Protein AF-A0A499VAV9-F1 (afdb_monomer_lite)

Secondary structure (DSSP, 8-state):
-HHHHHHHHHHHHHHHHHHHHHHHHHHHTTTS---HHHHHHHHHHHHHTT--HHHHHHHHHHHHHHHT-

Structure (mmCIF, N/CA/C/O backbone):
data_AF-A0A499VAV9-F1
#
_entry.id   AF-A0A499VAV9-F1
#
loop_
_atom_site.group_PDB
_atom_site.id
_atom_site.type_symbol
_atom_site.label_atom_id
_atom_site.label_alt_id
_atom_site.label_comp_id
_atom_site.label_asym_id
_atom_site.label_entity_id
_atom_site.label_seq_id
_atom_site.pdbx_PDB_ins_code
_atom_site.Cartn_x
_atom_site.Cartn_y
_atom_site.Cartn_z
_atom_site.occupancy
_atom_site.B_iso_or_equiv
_atom_site.auth_seq_id
_atom_site.auth_comp_id
_atom_site.auth_asym_id
_atom_site.auth_atom_id
_atom_site.pdbx_PDB_model_num
ATOM 1 N N . MET A 1 1 ? -1.575 12.094 25.811 1.00 79.19 1 MET A N 1
ATOM 2 C CA . MET A 1 1 ? -2.764 12.529 25.033 1.00 79.19 1 MET A CA 1
ATOM 3 C C . MET A 1 1 ? -2.441 12.792 23.558 1.00 79.19 1 MET A C 1
ATOM 5 O O . MET A 1 1 ? -3.087 12.179 22.722 1.00 79.19 1 MET A O 1
ATOM 9 N N . ALA A 1 2 ? -1.451 13.627 23.205 1.00 78.69 2 ALA A N 1
ATOM 10 C CA . ALA A 1 2 ? -1.084 13.881 21.798 1.00 78.69 2 ALA A CA 1
ATOM 11 C C . ALA A 1 2 ? -0.283 12.735 21.142 1.00 78.69 2 ALA A C 1
ATOM 13 O O . ALA A 1 2 ? -0.637 12.289 20.056 1.00 78.69 2 ALA A O 1
ATOM 14 N N . GLU A 1 3 ? 0.729 12.193 21.826 1.00 85.00 3 GLU A N 1
ATOM 15 C CA . GLU A 1 3 ? 1.587 11.116 21.296 1.00 85.00 3 GLU A CA 1
ATOM 16 C C . GLU A 1 3 ? 0.796 9.856 20.923 1.00 85.00 3 GLU A C 1
ATOM 18 O O . GLU A 1 3 ? 0.939 9.334 19.825 1.00 85.00 3 GLU A O 1
ATOM 23 N N . GLN A 1 4 ? -0.130 9.423 21.786 1.00 80.50 4 GLN A N 1
ATOM 24 C CA . GLN A 1 4 ? -1.014 8.283 21.504 1.00 80.50 4 GLN A CA 1
ATOM 25 C C . GLN A 1 4 ? -1.859 8.502 20.239 1.00 80.50 4 GLN A C 1
ATOM 27 O O . GLN A 1 4 ? -2.086 7.560 19.484 1.00 80.50 4 GLN A O 1
ATOM 32 N N . ARG A 1 5 ? -2.300 9.742 19.975 1.00 76.25 5 ARG A N 1
ATOM 33 C CA . ARG A 1 5 ? -3.038 10.077 18.748 1.00 76.25 5 ARG A CA 1
ATOM 34 C C . ARG A 1 5 ? -2.142 10.046 17.513 1.00 76.25 5 ARG A C 1
ATOM 36 O O . ARG A 1 5 ? -2.600 9.586 16.475 1.00 76.25 5 ARG A O 1
ATOM 43 N N . ILE A 1 6 ? -0.887 10.479 17.627 1.00 76.81 6 ILE A N 1
ATOM 44 C CA . ILE A 1 6 ? 0.097 10.406 16.535 1.00 76.81 6 ILE A CA 1
ATOM 45 C C . ILE A 1 6 ? 0.400 8.942 16.194 1.00 76.81 6 ILE A C 1
ATOM 47 O O . ILE A 1 6 ? 0.325 8.556 15.029 1.00 76.81 6 ILE A O 1
ATOM 51 N N . THR A 1 7 ? 0.650 8.101 17.200 1.00 77.19 7 THR A N 1
ATOM 52 C CA . THR A 1 7 ? 0.882 6.663 16.995 1.00 77.19 7 THR A CA 1
ATOM 53 C C . THR A 1 7 ? -0.337 5.982 16.379 1.00 77.19 7 THR A C 1
ATOM 55 O O . THR A 1 7 ? -0.202 5.240 15.409 1.00 77.19 7 THR A O 1
ATOM 58 N N . ALA A 1 8 ? -1.544 6.269 16.877 1.00 73.81 8 ALA A N 1
ATOM 59 C CA . ALA A 1 8 ? -2.774 5.729 16.302 1.00 73.81 8 ALA A CA 1
ATOM 60 C C . ALA A 1 8 ? -2.985 6.181 14.847 1.00 73.81 8 ALA A C 1
ATOM 62 O O . ALA A 1 8 ? -3.402 5.379 14.012 1.00 73.81 8 ALA A O 1
ATOM 63 N N . ALA A 1 9 ? -2.660 7.438 14.528 1.00 76.25 9 ALA A N 1
ATOM 64 C CA . ALA A 1 9 ? -2.709 7.944 13.162 1.00 76.25 9 ALA A CA 1
ATOM 65 C C . ALA A 1 9 ? -1.726 7.195 12.249 1.00 76.25 9 ALA A C 1
ATOM 67 O O . ALA A 1 9 ? -2.119 6.778 11.162 1.00 76.25 9 ALA A O 1
ATOM 68 N N . SER A 1 10 ? -0.493 6.943 12.702 1.00 78.56 10 SER A N 1
ATOM 69 C CA . SER A 1 10 ? 0.489 6.147 11.950 1.00 78.56 10 SER A CA 1
ATOM 70 C C . SER A 1 10 ? 0.000 4.711 11.710 1.00 78.56 10 SER A C 1
ATOM 72 O O . SER A 1 10 ? 0.032 4.236 10.575 1.00 78.56 10 SER A O 1
ATOM 74 N N . SER A 1 11 ? -0.579 4.055 12.722 1.00 84.06 11 SER A N 1
ATOM 75 C CA . SER A 1 11 ? -1.190 2.726 12.563 1.00 84.06 11 SER A CA 1
ATOM 76 C C . SER A 1 11 ? -2.369 2.722 11.580 1.00 84.06 11 SER A C 1
ATOM 78 O O . SER A 1 11 ? -2.541 1.769 10.819 1.00 84.06 11 SER A O 1
ATOM 80 N N . ALA A 1 12 ? -3.181 3.783 11.558 1.00 90.56 12 ALA A N 1
ATOM 81 C CA . ALA A 1 12 ? -4.294 3.914 10.620 1.00 90.56 12 ALA A CA 1
ATOM 82 C C . ALA A 1 12 ? -3.817 4.141 9.175 1.00 90.56 12 ALA A C 1
ATOM 84 O O . ALA A 1 12 ? -4.388 3.561 8.243 1.00 90.56 12 ALA A O 1
ATOM 85 N N . VAL A 1 13 ? -2.757 4.936 8.983 1.00 92.06 13 VAL A N 1
ATOM 86 C CA . VAL A 1 13 ? -2.085 5.092 7.683 1.00 92.06 13 VAL A CA 1
ATOM 87 C C . VAL A 1 13 ? -1.593 3.731 7.202 1.00 92.06 13 VAL A C 1
ATOM 89 O O . VAL A 1 13 ? -1.946 3.325 6.094 1.00 92.06 13 VAL A O 1
ATOM 92 N N . HIS A 1 14 ? -0.909 2.978 8.066 1.00 92.94 14 HIS A N 1
ATOM 93 C CA . HIS A 1 14 ? -0.405 1.650 7.729 1.00 92.94 14 HIS A CA 1
ATOM 94 C C . HIS A 1 14 ? -1.496 0.670 7.315 1.00 92.94 14 HIS A C 1
ATOM 96 O O . HIS A 1 14 ? -1.427 0.055 6.248 1.00 92.94 14 HIS A O 1
ATOM 102 N N . ALA A 1 15 ? -2.564 0.576 8.107 1.00 93.81 15 ALA A N 1
ATOM 103 C CA . ALA A 1 15 ? -3.702 -0.273 7.777 1.00 93.81 15 ALA A CA 1
ATOM 104 C C . ALA A 1 15 ? -4.340 0.114 6.430 1.00 93.81 15 ALA A C 1
ATOM 106 O O . ALA A 1 15 ? -4.742 -0.755 5.653 1.00 93.81 15 ALA A O 1
ATOM 107 N N . THR A 1 16 ? -4.415 1.412 6.129 1.00 95.06 16 THR A N 1
ATOM 108 C CA . THR A 1 16 ? -4.985 1.919 4.874 1.00 95.06 16 THR A CA 1
ATOM 109 C C . THR A 1 16 ? -4.101 1.582 3.673 1.00 95.06 16 THR A C 1
ATOM 111 O O . THR A 1 16 ? -4.604 1.089 2.658 1.00 95.06 16 THR A O 1
ATOM 114 N N . VAL A 1 17 ? -2.787 1.794 3.788 1.00 95.56 17 VAL A N 1
ATOM 115 C CA . VAL A 1 17 ? -1.810 1.458 2.743 1.00 95.56 17 VAL A CA 1
ATOM 116 C C . VAL A 1 17 ? -1.829 -0.041 2.460 1.00 95.56 17 VAL A C 1
ATOM 118 O O . VAL A 1 17 ? -2.012 -0.446 1.312 1.00 95.56 17 VAL A O 1
ATOM 121 N N . TYR A 1 18 ? -1.760 -0.873 3.501 1.00 96.00 18 TYR A N 1
ATOM 122 C CA . TYR A 1 18 ? -1.792 -2.327 3.354 1.00 96.00 18 TYR A CA 1
ATOM 123 C C . TYR A 1 18 ? -3.073 -2.825 2.664 1.00 96.00 18 TYR A C 1
ATOM 125 O O . TYR A 1 18 ? -3.010 -3.632 1.734 1.00 96.00 18 TYR A O 1
ATOM 133 N N . ARG A 1 19 ? -4.249 -2.305 3.049 1.00 94.88 19 ARG A N 1
ATOM 134 C CA . ARG A 1 19 ? -5.525 -2.643 2.387 1.00 94.88 19 ARG A CA 1
ATOM 135 C C . ARG A 1 19 ? -5.551 -2.223 0.918 1.00 94.88 19 ARG A C 1
ATOM 137 O O . ARG A 1 19 ? -6.096 -2.951 0.092 1.00 94.88 19 ARG A O 1
ATOM 144 N N . THR A 1 20 ? -4.953 -1.080 0.591 1.00 96.00 20 THR A N 1
ATOM 145 C CA . THR A 1 20 ? -4.847 -0.597 -0.793 1.00 96.00 20 THR A CA 1
ATOM 146 C C . THR A 1 20 ? -3.971 -1.529 -1.627 1.00 96.00 20 THR A C 1
ATOM 148 O O . THR A 1 20 ? -4.363 -1.916 -2.725 1.00 96.00 20 THR A O 1
ATOM 151 N N . PHE A 1 21 ? -2.824 -1.958 -1.095 1.00 96.50 21 PHE A N 1
ATOM 152 C CA . PHE A 1 21 ? -1.945 -2.910 -1.780 1.00 96.50 21 PHE A CA 1
ATOM 153 C C . PHE A 1 21 ? -2.635 -4.247 -2.031 1.00 96.50 21 PHE A C 1
ATOM 155 O O . PHE A 1 21 ? -2.552 -4.768 -3.141 1.00 96.50 21 PHE A O 1
ATOM 162 N N . LEU A 1 22 ? -3.374 -4.767 -1.047 1.00 97.38 22 LEU A N 1
ATOM 163 C CA . LEU A 1 22 ? -4.179 -5.974 -1.236 1.00 97.38 22 LEU A CA 1
ATOM 164 C C . LEU A 1 22 ? -5.205 -5.813 -2.360 1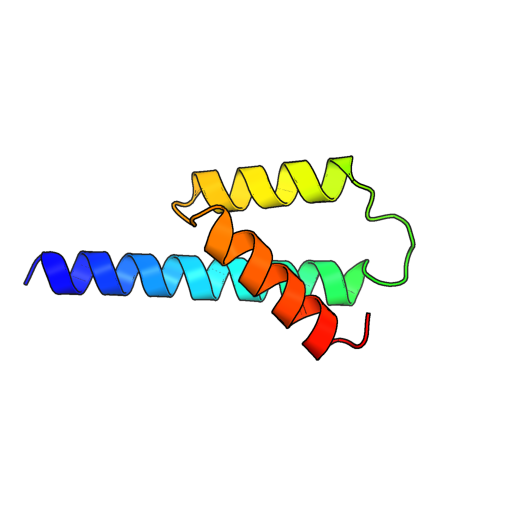.00 97.38 22 LEU A C 1
ATOM 166 O O . LEU A 1 22 ? -5.325 -6.710 -3.188 1.00 97.38 22 LEU A O 1
ATOM 170 N N . ALA A 1 23 ? -5.914 -4.685 -2.423 1.00 96.94 23 ALA A N 1
ATOM 171 C CA . ALA A 1 23 ? -6.898 -4.437 -3.476 1.00 96.94 23 ALA A CA 1
ATOM 172 C C . ALA A 1 23 ? -6.251 -4.391 -4.872 1.00 96.94 23 ALA A C 1
ATOM 174 O O . ALA A 1 23 ? -6.726 -5.046 -5.805 1.00 96.94 23 ALA A O 1
ATOM 175 N N . VAL A 1 24 ? -5.135 -3.666 -5.006 1.00 96.12 24 VAL A N 1
ATOM 176 C CA . VAL A 1 24 ? -4.380 -3.571 -6.264 1.00 96.12 24 VAL A CA 1
ATOM 177 C C . VAL A 1 24 ? -3.865 -4.943 -6.692 1.00 96.12 24 VAL A C 1
ATOM 179 O O . VAL A 1 24 ? -4.102 -5.354 -7.825 1.00 96.12 24 VAL A O 1
ATOM 182 N N . LEU A 1 25 ? -3.198 -5.677 -5.799 1.00 96.12 25 LEU A N 1
ATOM 183 C CA . LEU A 1 25 ? -2.621 -6.986 -6.110 1.00 96.12 25 LEU A CA 1
ATOM 184 C C . LEU A 1 25 ? -3.687 -8.052 -6.371 1.00 96.12 25 LEU A C 1
ATOM 186 O O . LEU A 1 25 ? -3.512 -8.872 -7.267 1.00 96.12 25 LEU A O 1
ATOM 190 N N . SER A 1 26 ? -4.814 -8.016 -5.659 1.00 95.25 26 SER A N 1
ATOM 191 C CA . SER A 1 26 ? -5.940 -8.915 -5.929 1.00 95.25 26 SER A CA 1
ATOM 192 C C . SER A 1 26 ? -6.517 -8.704 -7.329 1.00 95.25 26 SER A C 1
ATOM 194 O O . SER A 1 26 ? -7.022 -9.653 -7.919 1.00 95.25 26 SER A O 1
ATOM 196 N N . THR A 1 27 ? -6.454 -7.476 -7.851 1.00 95.44 27 THR A N 1
ATOM 197 C CA . THR A 1 27 ? -7.028 -7.123 -9.158 1.00 95.44 27 THR A CA 1
ATOM 198 C C . THR A 1 27 ? -6.020 -7.307 -10.290 1.00 95.44 27 THR A C 1
ATOM 200 O O . THR A 1 27 ? -6.362 -7.830 -11.342 1.00 95.44 27 THR A O 1
ATOM 203 N N . HIS A 1 28 ? -4.769 -6.892 -10.082 1.00 95.00 28 HIS A N 1
ATOM 204 C CA . HIS A 1 28 ? -3.763 -6.760 -11.141 1.00 95.00 28 HIS A CA 1
ATOM 205 C C . HIS A 1 28 ? -2.549 -7.67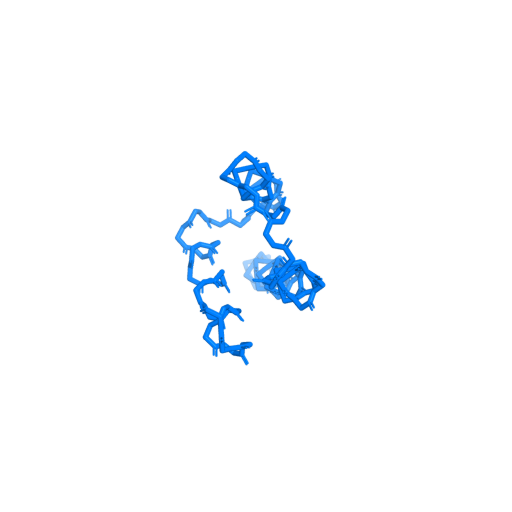7 -10.976 1.00 95.00 28 HIS A C 1
ATOM 207 O O . HIS A 1 28 ? -1.733 -7.772 -11.893 1.00 95.00 28 HIS A O 1
ATOM 213 N N . GLY A 1 29 ? -2.418 -8.374 -9.845 1.00 89.88 29 GLY A N 1
ATOM 214 C CA . GLY A 1 29 ? -1.233 -9.163 -9.499 1.00 89.88 29 GLY A CA 1
ATOM 215 C C . GLY A 1 29 ? -0.939 -10.331 -10.443 1.00 89.88 29 GLY A C 1
ATOM 216 O O . GLY A 1 29 ? 0.190 -10.803 -10.486 1.00 89.88 29 GLY A O 1
ATOM 217 N N . ARG A 1 30 ? -1.928 -10.770 -11.234 1.00 90.38 30 ARG A N 1
ATOM 218 C CA . ARG A 1 30 ? -1.779 -11.823 -12.258 1.00 90.38 30 ARG A CA 1
ATOM 219 C C . ARG A 1 30 ? -1.960 -11.322 -13.691 1.00 90.38 30 ARG A C 1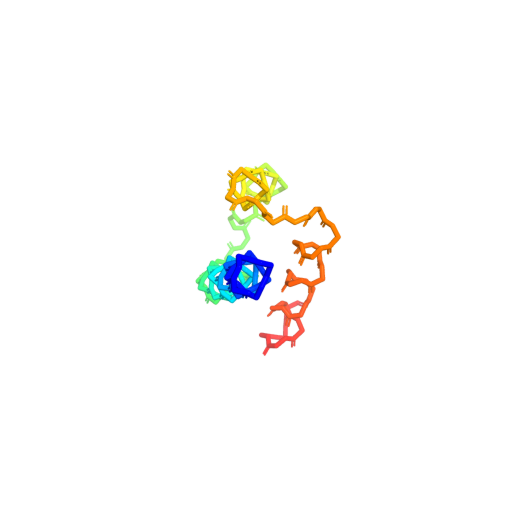
ATOM 221 O O . ARG A 1 30 ? -1.775 -12.084 -14.630 1.00 90.38 30 ARG A O 1
ATOM 228 N N . CYS A 1 31 ? -2.325 -10.054 -13.871 1.00 92.19 31 CYS A N 1
ATOM 229 C CA . CYS A 1 31 ? -2.676 -9.497 -15.178 1.00 92.19 31 CYS A CA 1
ATOM 230 C C . CYS A 1 31 ? -1.457 -9.042 -15.993 1.00 92.19 31 CYS A C 1
ATOM 232 O O . CYS A 1 31 ? -1.605 -8.710 -17.163 1.00 92.19 31 CYS A O 1
ATOM 234 N N . GLY A 1 32 ? -0.274 -8.936 -15.378 1.00 85.75 32 GLY A N 1
ATOM 235 C CA . GLY A 1 32 ? 0.941 -8.426 -16.029 1.00 85.75 32 GLY A CA 1
ATOM 236 C C . GLY A 1 32 ? 0.947 -6.913 -16.305 1.00 85.75 32 GLY A C 1
ATOM 237 O O . GLY A 1 32 ? 1.978 -6.364 -16.673 1.00 85.75 32 GLY A O 1
ATOM 238 N N . CYS A 1 33 ? -0.164 -6.204 -16.078 1.00 92.19 33 CYS A N 1
ATOM 239 C CA . CYS A 1 33 ? -0.271 -4.752 -16.275 1.00 92.19 33 CYS A CA 1
ATOM 240 C C . CYS A 1 33 ? 0.411 -3.921 -15.172 1.00 92.19 33 CYS A C 1
ATOM 242 O O . CYS A 1 33 ? 0.559 -2.703 -15.295 1.00 92.19 33 CYS A O 1
ATOM 244 N N . LEU A 1 34 ? 0.805 -4.556 -14.069 1.00 92.50 34 LEU A N 1
ATOM 245 C CA . LEU A 1 34 ? 1.450 -3.908 -12.934 1.00 92.50 34 LEU A CA 1
ATOM 246 C C . LEU A 1 34 ? 2.963 -3.807 -13.178 1.00 92.50 34 LEU A C 1
ATOM 248 O O . LEU A 1 34 ? 3.729 -4.691 -12.807 1.00 92.50 34 LEU A O 1
ATOM 252 N N . THR A 1 35 ? 3.379 -2.734 -13.846 1.00 92.81 35 THR A N 1
ATOM 253 C CA . THR A 1 35 ? 4.783 -2.461 -14.170 1.00 92.81 35 THR A CA 1
ATOM 254 C C . THR A 1 35 ? 5.519 -1.811 -13.000 1.00 92.81 35 THR A C 1
ATOM 256 O O . THR A 1 35 ? 4.901 -1.297 -12.064 1.00 92.81 35 THR A O 1
ATOM 259 N N . ASP A 1 36 ? 6.848 -1.757 -13.088 1.00 91.94 36 ASP A N 1
ATOM 260 C CA . ASP A 1 36 ? 7.687 -1.046 -12.118 1.00 91.94 36 ASP A CA 1
ATOM 261 C C . ASP A 1 36 ? 7.267 0.422 -11.942 1.00 91.94 36 ASP A C 1
ATOM 263 O O . ASP A 1 36 ? 7.118 0.906 -10.824 1.00 91.94 36 ASP A O 1
ATOM 267 N N . THR A 1 37 ? 6.909 1.103 -13.033 1.00 95.00 37 THR A N 1
ATOM 268 C CA . THR A 1 37 ? 6.392 2.476 -12.974 1.00 95.00 37 THR A CA 1
ATOM 269 C C . THR A 1 37 ? 5.084 2.580 -12.183 1.00 95.00 37 THR A C 1
ATOM 271 O O . THR A 1 37 ? 4.894 3.543 -11.435 1.00 95.00 37 THR A O 1
ATOM 274 N N . HIS A 1 38 ? 4.175 1.607 -12.316 1.00 93.81 38 HIS A N 1
ATOM 275 C CA . HIS A 1 38 ? 2.953 1.571 -11.508 1.00 93.81 38 HIS A CA 1
ATOM 276 C C . HIS A 1 38 ? 3.272 1.330 -10.029 1.00 93.81 38 HIS A C 1
ATOM 278 O O . HIS A 1 38 ? 2.708 2.015 -9.173 1.00 93.81 38 HIS A O 1
ATOM 284 N N . MET A 1 39 ? 4.213 0.429 -9.727 1.00 93.81 39 MET A N 1
ATOM 285 C CA . MET A 1 39 ? 4.668 0.178 -8.356 1.00 93.81 39 MET A CA 1
ATOM 286 C C . MET A 1 39 ? 5.309 1.426 -7.736 1.00 93.81 39 MET A C 1
ATOM 288 O O . MET A 1 39 ? 4.918 1.827 -6.641 1.00 93.81 39 MET A O 1
ATOM 292 N N . ALA A 1 40 ? 6.205 2.107 -8.453 1.00 95.38 40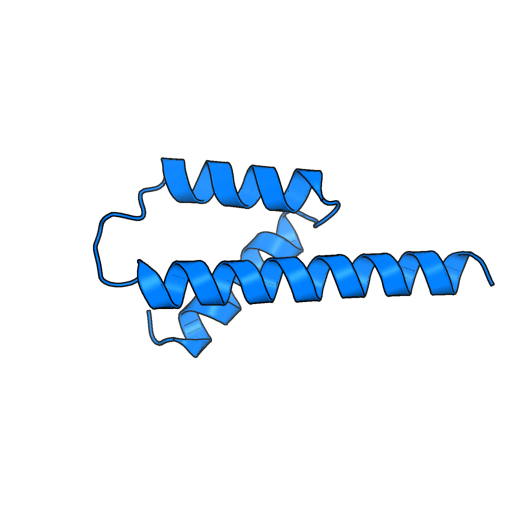 ALA A N 1
ATOM 293 C CA . ALA A 1 40 ? 6.867 3.321 -7.984 1.00 95.38 40 ALA A CA 1
ATOM 294 C C . ALA A 1 40 ? 5.865 4.442 -7.661 1.00 95.38 40 ALA A C 1
ATOM 296 O O . ALA A 1 40 ? 5.949 5.072 -6.606 1.00 95.38 40 ALA A O 1
ATOM 297 N N . ARG A 1 41 ? 4.862 4.660 -8.525 1.00 95.31 41 ARG A N 1
ATOM 298 C CA . ARG A 1 41 ? 3.793 5.647 -8.280 1.00 95.31 41 ARG A CA 1
ATOM 299 C C . ARG A 1 41 ? 2.950 5.293 -7.058 1.00 95.31 41 ARG A C 1
ATOM 301 O O . ARG A 1 41 ? 2.616 6.177 -6.271 1.00 95.31 41 ARG A O 1
ATOM 308 N N . LEU A 1 42 ? 2.625 4.014 -6.884 1.00 95.12 42 LEU A N 1
ATOM 309 C CA . LEU A 1 42 ? 1.846 3.538 -5.745 1.00 95.12 42 LEU A CA 1
ATOM 310 C C . LEU A 1 42 ? 2.612 3.720 -4.423 1.00 95.12 42 LEU A C 1
ATOM 312 O O . LEU A 1 42 ? 2.051 4.214 -3.446 1.00 95.12 42 LEU A O 1
ATOM 316 N N . PHE A 1 43 ? 3.906 3.395 -4.409 1.00 95.69 43 PHE A N 1
ATOM 317 C CA . PHE A 1 43 ? 4.782 3.595 -3.251 1.00 95.69 43 PHE A CA 1
ATOM 318 C C . PHE A 1 43 ? 4.992 5.078 -2.938 1.00 95.69 43 PHE A C 1
ATOM 320 O O . PHE A 1 43 ? 5.011 5.462 -1.769 1.00 95.69 43 PHE A O 1
ATOM 327 N N . ALA A 1 44 ? 5.121 5.933 -3.955 1.00 96.12 44 ALA A N 1
ATOM 328 C CA . ALA A 1 44 ? 5.199 7.379 -3.759 1.00 96.12 44 ALA A CA 1
ATOM 329 C C . ALA A 1 44 ? 3.906 7.934 -3.134 1.00 96.12 44 ALA A C 1
ATOM 331 O O . ALA A 1 44 ? 3.965 8.732 -2.200 1.00 96.12 44 ALA A O 1
ATOM 332 N N . ALA A 1 45 ? 2.738 7.467 -3.587 1.00 95.62 45 ALA A N 1
ATOM 333 C CA . ALA A 1 45 ? 1.451 7.868 -3.022 1.00 95.62 45 ALA A CA 1
ATOM 334 C C . ALA A 1 45 ? 1.284 7.422 -1.558 1.00 95.62 45 ALA A C 1
ATOM 336 O O . ALA A 1 45 ? 0.784 8.194 -0.740 1.00 95.62 45 ALA A O 1
ATOM 337 N N . ALA A 1 46 ? 1.727 6.209 -1.211 1.00 94.56 46 ALA A N 1
ATOM 338 C CA . ALA A 1 46 ? 1.709 5.713 0.165 1.00 94.56 46 ALA A CA 1
ATOM 339 C C . ALA A 1 46 ? 2.627 6.538 1.086 1.00 94.56 46 ALA A C 1
ATOM 341 O O . ALA A 1 46 ? 2.208 6.961 2.164 1.00 94.56 46 ALA A O 1
ATOM 342 N N . GLN A 1 47 ? 3.840 6.858 0.627 1.00 93.44 47 GLN A N 1
ATOM 343 C CA . GLN A 1 47 ? 4.779 7.691 1.385 1.00 93.44 47 GLN A CA 1
ATOM 344 C C . GLN A 1 47 ? 4.274 9.124 1.573 1.00 93.44 47 GLN A C 1
ATOM 346 O O . GLN A 1 47 ? 4.382 9.679 2.664 1.00 93.44 47 GLN A O 1
ATOM 351 N N . ALA A 1 48 ? 3.620 9.702 0.562 1.00 94.06 48 ALA A N 1
ATOM 352 C CA . ALA A 1 48 ? 2.978 11.012 0.676 1.00 94.06 48 ALA A CA 1
ATOM 353 C C . ALA A 1 48 ? 1.845 11.046 1.725 1.00 94.06 48 ALA A C 1
ATOM 355 O O . ALA A 1 48 ? 1.491 12.116 2.216 1.00 94.06 48 ALA A O 1
ATOM 356 N N . LYS A 1 49 ? 1.276 9.888 2.094 1.00 90.38 49 LYS A N 1
ATOM 357 C CA . LYS A 1 49 ? 0.303 9.754 3.193 1.00 90.38 49 LYS A CA 1
ATOM 358 C C . LYS A 1 49 ? 0.949 9.586 4.572 1.00 90.38 49 LYS A C 1
ATOM 360 O O . LYS A 1 49 ? 0.223 9.515 5.559 1.00 90.38 49 LYS A O 1
ATOM 365 N N . GLY A 1 50 ? 2.279 9.569 4.646 1.00 91.88 50 GLY A N 1
ATOM 366 C CA . GLY A 1 50 ? 3.041 9.447 5.887 1.00 91.88 50 GLY A CA 1
ATOM 367 C C . GLY A 1 50 ? 3.509 8.028 6.195 1.00 91.88 50 GLY A C 1
ATOM 368 O O . GLY A 1 50 ? 3.995 7.787 7.297 1.00 91.88 50 GLY A O 1
ATOM 369 N N . GLU A 1 51 ? 3.370 7.087 5.258 1.00 93.50 51 GLU A N 1
ATOM 370 C CA . GLU A 1 51 ? 3.948 5.757 5.430 1.00 93.50 51 GLU A CA 1
ATOM 371 C C . GLU A 1 51 ? 5.458 5.773 5.168 1.00 93.50 51 GLU A C 1
ATOM 373 O O . GLU A 1 51 ? 5.939 6.418 4.237 1.00 93.50 51 GLU A O 1
ATOM 378 N N . SER A 1 52 ? 6.228 5.036 5.966 1.00 93.69 52 SER A N 1
ATOM 379 C CA . SER A 1 52 ? 7.670 4.934 5.728 1.00 93.69 52 SER A CA 1
ATOM 380 C C . SER A 1 52 ? 7.980 4.023 4.534 1.00 93.69 52 SER A C 1
ATOM 382 O O . SER A 1 52 ? 7.245 3.075 4.247 1.00 93.69 52 SER A O 1
ATOM 384 N N . ALA A 1 53 ? 9.117 4.248 3.869 1.00 93.00 53 ALA A N 1
ATOM 385 C CA . ALA A 1 53 ? 9.570 3.378 2.780 1.00 93.00 53 ALA A CA 1
ATOM 386 C C . ALA A 1 53 ? 9.692 1.906 3.222 1.00 93.00 53 ALA A C 1
ATOM 388 O O . ALA A 1 53 ? 9.268 1.005 2.500 1.00 93.00 53 ALA A O 1
ATOM 389 N N . ARG A 1 54 ? 10.207 1.663 4.437 1.00 93.12 54 ARG A N 1
ATOM 390 C CA . ARG A 1 54 ? 10.332 0.316 5.013 1.00 93.12 54 ARG A CA 1
ATOM 391 C C . ARG A 1 54 ? 8.969 -0.355 5.164 1.00 93.12 54 ARG A C 1
ATOM 393 O O . ARG A 1 54 ? 8.774 -1.453 4.657 1.00 93.12 54 ARG A O 1
ATOM 400 N N . HIS A 1 55 ? 8.018 0.321 5.803 1.00 93.88 55 HIS A N 1
ATOM 401 C CA . HIS A 1 55 ? 6.678 -0.227 5.998 1.00 93.88 55 HIS A CA 1
ATOM 402 C C . HIS A 1 55 ? 5.918 -0.421 4.685 1.00 93.88 55 HIS A C 1
ATOM 404 O O . HIS A 1 55 ? 5.162 -1.381 4.582 1.00 93.88 55 HIS A O 1
ATOM 410 N N . CYS A 1 56 ? 6.121 0.436 3.677 1.00 95.31 56 CYS A N 1
ATOM 411 C CA . CYS A 1 56 ? 5.570 0.203 2.340 1.00 95.31 56 CYS A CA 1
ATOM 412 C C . CYS A 1 56 ? 6.093 -1.116 1.753 1.00 95.31 56 CYS A C 1
ATOM 414 O O . CYS A 1 56 ? 5.304 -1.944 1.303 1.00 95.31 56 CYS A O 1
ATOM 416 N N . THR A 1 57 ? 7.408 -1.343 1.793 1.00 95.69 57 THR A N 1
ATOM 417 C CA . THR A 1 57 ? 8.023 -2.579 1.284 1.00 95.69 57 THR A CA 1
ATOM 418 C C . THR A 1 57 ? 7.553 -3.815 2.052 1.00 95.69 57 THR A C 1
ATOM 420 O O . THR A 1 57 ? 7.203 -4.826 1.435 1.00 95.69 57 THR A O 1
ATOM 423 N N . ASP A 1 58 ? 7.472 -3.727 3.381 1.00 95.88 58 ASP A N 1
ATOM 424 C CA . ASP A 1 58 ? 6.989 -4.817 4.233 1.00 95.88 58 ASP A CA 1
ATOM 425 C C . ASP A 1 58 ? 5.506 -5.115 3.952 1.00 95.88 58 ASP A C 1
ATOM 427 O O . ASP A 1 58 ? 5.129 -6.262 3.708 1.00 95.88 58 ASP A O 1
ATOM 431 N N . ALA A 1 59 ? 4.658 -4.083 3.900 1.00 95.75 59 ALA A N 1
ATOM 432 C CA . ALA A 1 59 ? 3.237 -4.211 3.580 1.00 95.75 59 ALA A CA 1
ATOM 433 C C . ALA A 1 59 ? 3.016 -4.818 2.188 1.00 95.75 59 ALA A C 1
ATOM 435 O O . ALA A 1 59 ? 2.139 -5.667 2.020 1.00 95.75 59 ALA A O 1
ATOM 436 N N . TRP A 1 60 ? 3.813 -4.413 1.197 1.00 96.19 60 TRP A N 1
ATOM 437 C CA . TRP A 1 60 ? 3.753 -4.946 -0.162 1.00 96.19 60 TRP A CA 1
ATOM 438 C C . TRP A 1 60 ? 4.123 -6.426 -0.213 1.00 96.19 60 TRP A C 1
ATOM 440 O O . TRP A 1 60 ? 3.378 -7.236 -0.765 1.00 96.19 60 TRP A O 1
ATOM 450 N N . THR A 1 61 ? 5.240 -6.790 0.418 1.00 96.62 61 THR A N 1
ATOM 451 C CA . THR A 1 61 ? 5.707 -8.178 0.507 1.00 96.62 61 THR A CA 1
ATOM 452 C C . THR A 1 61 ? 4.664 -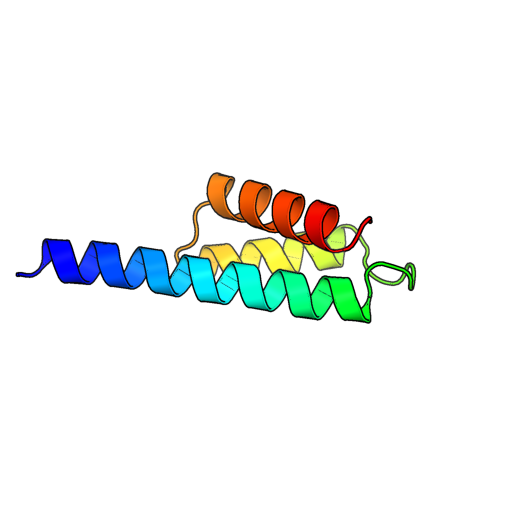9.046 1.204 1.00 96.62 61 THR A C 1
ATOM 454 O O . THR A 1 61 ? 4.264 -10.080 0.676 1.00 96.62 61 THR A O 1
ATOM 457 N N . ASN A 1 62 ? 4.121 -8.580 2.329 1.00 96.25 62 ASN A N 1
ATOM 458 C CA . ASN A 1 62 ? 3.065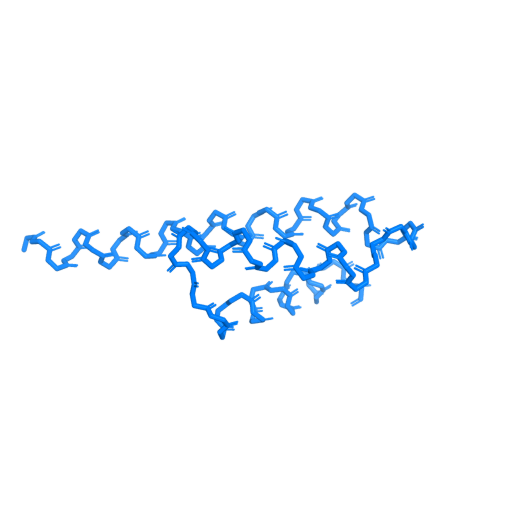 -9.280 3.057 1.00 96.25 62 ASN A CA 1
ATOM 459 C C . ASN A 1 62 ? 1.781 -9.432 2.230 1.00 96.25 62 ASN A C 1
ATOM 461 O O . ASN A 1 62 ? 1.113 -10.464 2.310 1.00 96.25 62 ASN A O 1
ATOM 465 N N . ALA A 1 63 ? 1.413 -8.425 1.434 1.00 96.31 63 ALA A N 1
ATOM 466 C CA . ALA A 1 63 ? 0.245 -8.492 0.563 1.00 96.31 63 ALA A CA 1
ATOM 467 C C . ALA A 1 63 ? 0.434 -9.517 -0.568 1.00 96.31 63 ALA A C 1
ATOM 469 O O . ALA A 1 63 ? -0.486 -10.287 -0.844 1.00 96.31 63 ALA A O 1
ATOM 470 N N . ARG A 1 64 ? 1.631 -9.588 -1.167 1.00 95.81 64 ARG A N 1
ATOM 471 C CA . ARG A 1 64 ? 1.984 -10.612 -2.164 1.00 95.81 64 ARG A CA 1
ATOM 472 C C . ARG A 1 64 ? 1.958 -12.018 -1.580 1.00 95.81 64 ARG A C 1
ATOM 474 O O . ARG A 1 64 ? 1.257 -12.873 -2.115 1.00 95.81 64 ARG A O 1
ATOM 481 N N . THR A 1 65 ? 2.622 -12.227 -0.442 1.00 96.75 65 THR A N 1
ATOM 482 C CA . THR A 1 65 ? 2.626 -13.513 0.273 1.00 96.75 65 THR A CA 1
ATOM 483 C C . THR A 1 65 ? 1.206 -13.967 0.598 1.00 96.75 65 THR A C 1
ATOM 485 O O . THR A 1 65 ? 0.858 -15.122 0.369 1.00 96.75 65 THR A O 1
ATOM 488 N N . ARG A 1 66 ? 0.342 -13.052 1.061 1.00 95.81 66 ARG A N 1
ATOM 489 C CA . ARG A 1 66 ? -1.063 -13.357 1.372 1.00 95.81 66 ARG A CA 1
ATOM 490 C C . ARG A 1 66 ? -1.876 -13.805 0.154 1.00 95.81 66 ARG A C 1
ATOM 492 O O . ARG A 1 66 ? -2.822 -14.569 0.318 1.00 95.81 66 ARG A O 1
ATOM 499 N N . LEU A 1 67 ? -1.544 -13.316 -1.038 1.00 94.62 67 LEU A N 1
ATOM 500 C CA . LEU A 1 67 ? -2.245 -13.633 -2.286 1.00 94.62 67 LEU A CA 1
ATOM 501 C C . LEU A 1 67 ? -1.565 -14.750 -3.101 1.00 94.62 67 LEU A C 1
ATOM 503 O O . LEU A 1 67 ? -2.097 -15.152 -4.139 1.00 94.62 67 LEU A O 1
ATOM 507 N N . GLY A 1 68 ? -0.415 -15.257 -2.643 1.00 92.81 68 GLY A N 1
ATOM 508 C CA . GLY A 1 68 ? 0.364 -16.283 -3.341 1.00 92.81 68 GLY A CA 1
ATOM 509 C C . GLY A 1 68 ? 0.898 -15.811 -4.699 1.00 92.81 68 GLY A C 1
ATOM 510 O O . GLY A 1 68 ? 0.755 -16.537 -5.684 1.00 92.81 68 GLY A O 1
ATOM 511 N N . LEU A 1 69 ? 1.428 -14.581 -4.751 1.00 89.44 69 LEU A N 1
ATOM 512 C CA . LEU A 1 69 ? 2.009 -13.916 -5.932 1.00 89.44 69 LEU A CA 1
ATOM 513 C C . LEU A 1 69 ? 3.529 -13.734 -5.825 1.00 89.44 69 LEU A C 1
ATOM 515 O O . LEU A 1 69 ? 4.024 -13.540 -4.696 1.00 89.44 69 LEU A O 1
#

Radius of gyration: 12.98 Å; chains: 1; bounding box: 17×30×41 Å

pLDDT: mean 91.74, std 6.15, range [73.81, 97.38]

Foldseek 3Di:
DVVVVVVVLQVVLLVVLLVVLLVCCVVCVPVPPCDPVNLVVSLVVSVVSVHDSVSNVVSNVVSCVVVVD

Sequence (69 aa):
MAEQRITAASSAVHATVYRTFLAVLSTHGRCGCLTDTHMARLFAAAQAKGESARHCTDAWTNARTRLGL

Organism: Streptomyces avermitilis (NCBI:txid33903)